Protein AF-A0A965VH67-F1 (afdb_monomer_lite)

Structure (mmCIF, N/CA/C/O backbone):
data_AF-A0A965VH67-F1
#
_entry.id   AF-A0A965VH67-F1
#
loop_
_atom_site.group_PDB
_atom_site.id
_atom_site.type_symbol
_atom_site.label_atom_id
_atom_site.label_alt_id
_atom_site.label_comp_id
_atom_site.label_asym_id
_atom_site.label_entity_id
_atom_site.label_seq_id
_atom_site.pdbx_PDB_ins_code
_atom_site.Cartn_x
_atom_site.Cartn_y
_atom_site.Cartn_z
_atom_site.occupancy
_atom_site.B_iso_or_equiv
_atom_site.auth_seq_id
_atom_site.auth_comp_id
_atom_site.auth_asym_id
_atom_site.auth_atom_id
_atom_site.pdbx_PDB_model_num
ATOM 1 N N . MET A 1 1 ? 23.526 2.170 5.541 1.00 35.56 1 MET A N 1
ATOM 2 C CA . MET A 1 1 ? 23.203 2.730 4.208 1.00 35.56 1 MET A CA 1
ATOM 3 C C . MET A 1 1 ? 21.867 2.166 3.744 1.00 35.56 1 MET A C 1
ATOM 5 O O . MET A 1 1 ? 21.532 1.050 4.114 1.00 35.56 1 MET A O 1
ATOM 9 N N . ALA A 1 2 ? 21.069 3.004 3.088 1.00 39.38 2 ALA A N 1
ATOM 10 C CA . ALA A 1 2 ? 19.614 3.077 3.201 1.00 39.38 2 ALA A CA 1
ATOM 11 C C . ALA A 1 2 ? 18.786 1.985 2.488 1.00 39.38 2 ALA A C 1
ATOM 13 O O . ALA A 1 2 ? 19.207 1.356 1.522 1.00 39.38 2 ALA A O 1
ATOM 14 N N . ALA A 1 3 ? 17.553 1.830 2.977 1.00 45.72 3 ALA A N 1
ATOM 15 C CA . ALA A 1 3 ? 16.501 0.882 2.612 1.00 45.72 3 ALA A CA 1
ATOM 16 C C . ALA A 1 3 ? 15.902 1.061 1.193 1.00 45.72 3 ALA A C 1
ATOM 18 O O . ALA A 1 3 ? 14.685 1.118 1.029 1.00 45.72 3 ALA A O 1
ATOM 19 N N . HIS A 1 4 ? 16.731 1.127 0.150 1.00 44.41 4 HIS A N 1
ATOM 20 C CA . HIS A 1 4 ? 16.277 1.393 -1.224 1.00 44.41 4 HIS A CA 1
ATOM 21 C C . HIS A 1 4 ? 15.736 0.175 -1.994 1.00 44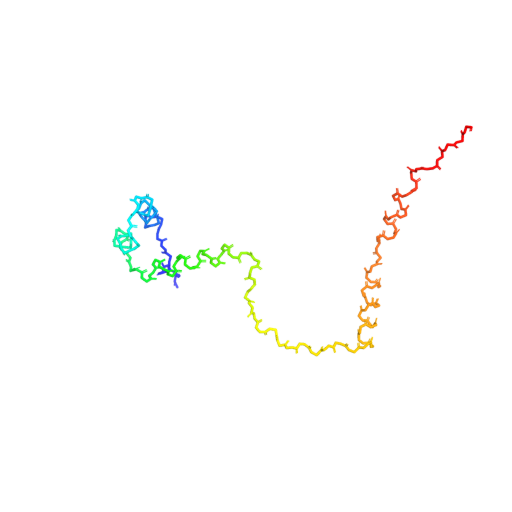.41 4 HIS A C 1
ATOM 23 O O . HIS A 1 4 ? 15.121 0.342 -3.041 1.00 44.41 4 HIS A O 1
ATOM 29 N N . LEU A 1 5 ? 15.895 -1.050 -1.483 1.00 53.16 5 LEU A N 1
ATOM 30 C CA . LEU A 1 5 ? 15.557 -2.278 -2.223 1.00 53.16 5 LEU A CA 1
ATOM 31 C C . LEU A 1 5 ? 14.068 -2.678 -2.194 1.00 53.16 5 LEU A C 1
ATOM 33 O O . LEU A 1 5 ? 13.711 -3.718 -2.739 1.00 53.16 5 LEU A O 1
ATOM 37 N N . LYS A 1 6 ? 13.186 -1.908 -1.540 1.00 63.53 6 LYS A N 1
ATOM 38 C CA . LYS A 1 6 ? 11.789 -2.334 -1.312 1.00 63.53 6 LYS A CA 1
ATOM 39 C C . LYS A 1 6 ? 10.728 -1.576 -2.106 1.00 63.53 6 LYS A C 1
ATOM 41 O O . LYS A 1 6 ? 9.621 -2.102 -2.213 1.00 63.53 6 LYS A O 1
ATOM 46 N N . LEU A 1 7 ? 10.998 -0.387 -2.639 1.00 76.69 7 LEU A N 1
ATOM 47 C CA . LEU A 1 7 ? 9.968 0.462 -3.253 1.00 76.69 7 LEU A CA 1
ATOM 48 C C . LEU A 1 7 ? 10.059 0.444 -4.782 1.00 76.69 7 LEU A C 1
ATOM 50 O O . LEU A 1 7 ? 11.152 0.460 -5.341 1.00 76.69 7 LEU A O 1
ATOM 54 N N . LEU A 1 8 ? 8.899 0.407 -5.446 1.00 85.19 8 LEU A N 1
ATOM 55 C CA . LEU A 1 8 ? 8.817 0.543 -6.900 1.00 85.19 8 LEU A CA 1
ATOM 56 C C . LEU A 1 8 ? 9.249 1.952 -7.299 1.00 85.19 8 LEU A C 1
ATOM 58 O O . LEU A 1 8 ? 8.835 2.934 -6.681 1.00 85.19 8 LEU A O 1
ATOM 62 N N . THR A 1 9 ? 10.059 2.052 -8.347 1.00 90.50 9 THR A N 1
ATOM 63 C CA . THR A 1 9 ? 10.446 3.353 -8.895 1.00 90.50 9 THR A CA 1
ATOM 64 C C . THR A 1 9 ? 9.235 4.055 -9.528 1.00 90.50 9 THR A C 1
ATOM 66 O O . THR A 1 9 ? 8.292 3.393 -9.976 1.00 90.50 9 THR A O 1
ATOM 69 N N . PRO A 1 10 ? 9.250 5.395 -9.650 1.00 89.88 10 PRO A N 1
ATOM 70 C CA . PRO A 1 10 ? 8.185 6.125 -10.338 1.00 89.88 10 PRO A CA 1
ATOM 71 C C . PRO A 1 10 ? 7.965 5.665 -11.785 1.00 89.88 10 PRO A C 1
ATOM 73 O O . PRO A 1 10 ? 6.833 5.655 -12.260 1.00 89.88 10 PRO A O 1
ATOM 76 N N . ALA A 1 11 ? 9.034 5.263 -12.481 1.00 91.50 11 ALA A N 1
ATOM 77 C CA . ALA A 1 11 ? 8.943 4.722 -13.834 1.00 91.50 11 ALA A CA 1
ATOM 78 C C . ALA A 1 11 ? 8.175 3.392 -13.855 1.00 91.50 11 ALA A C 1
ATOM 80 O O . ALA A 1 11 ? 7.216 3.262 -14.607 1.00 91.50 11 ALA A O 1
ATOM 81 N N . GLN A 1 12 ? 8.520 2.460 -12.962 1.00 93.25 12 GLN A N 1
ATOM 82 C CA . GLN A 1 12 ? 7.816 1.180 -12.832 1.00 93.25 12 GLN A CA 1
ATOM 83 C C . GLN A 1 12 ? 6.339 1.374 -12.488 1.00 93.25 12 GLN A C 1
ATOM 85 O O . GLN A 1 12 ? 5.484 0.707 -13.061 1.00 93.25 12 GLN A O 1
ATOM 90 N N . LEU A 1 13 ? 6.019 2.317 -11.598 1.00 92.31 13 LEU A N 1
ATOM 91 C CA . LEU A 1 13 ? 4.631 2.635 -11.253 1.00 92.31 13 LEU A CA 1
ATOM 92 C C . LEU A 1 13 ? 3.833 3.149 -12.454 1.00 92.31 13 LEU A C 1
ATOM 94 O O . LEU A 1 13 ? 2.682 2.752 -12.622 1.00 92.31 13 LEU A O 1
ATOM 98 N N . ARG A 1 14 ? 4.430 4.006 -13.293 1.00 94.75 14 ARG A N 1
ATOM 99 C CA . ARG A 1 14 ? 3.784 4.471 -14.528 1.00 94.75 14 ARG A CA 1
ATOM 100 C C . ARG A 1 14 ? 3.528 3.314 -15.486 1.00 94.75 14 ARG A C 1
ATOM 102 O O . ARG A 1 14 ? 2.401 3.170 -15.943 1.00 94.75 14 ARG A O 1
ATOM 109 N N . THR A 1 15 ? 4.524 2.459 -15.712 1.00 95.81 15 THR A N 1
ATOM 110 C CA . THR A 1 15 ? 4.383 1.284 -16.582 1.00 95.81 15 THR A CA 1
ATOM 111 C C . THR A 1 15 ? 3.275 0.347 -16.102 1.00 95.81 15 THR A C 1
ATOM 113 O O . THR A 1 15 ? 2.433 -0.058 -16.895 1.00 95.81 15 THR A O 1
ATOM 116 N N . ILE A 1 16 ? 3.225 0.050 -14.798 1.00 94.25 16 ILE A N 1
ATOM 117 C CA . ILE A 1 16 ? 2.188 -0.814 -14.213 1.00 94.25 16 ILE A CA 1
ATOM 118 C C . ILE A 1 16 ? 0.798 -0.200 -14.395 1.00 94.25 16 ILE A C 1
ATOM 120 O O . ILE A 1 16 ? -0.130 -0.914 -14.759 1.00 94.25 16 ILE A O 1
ATOM 124 N N . ARG A 1 17 ? 0.641 1.108 -14.146 1.00 94.19 17 ARG A N 1
ATOM 125 C CA . ARG A 1 17 ? -0.652 1.791 -14.310 1.00 94.19 17 ARG A CA 1
ATOM 126 C C . ARG A 1 17 ? -1.134 1.737 -15.749 1.00 94.19 17 ARG A C 1
ATOM 128 O O . ARG A 1 17 ? -2.242 1.276 -15.972 1.00 94.19 17 ARG A O 1
ATOM 135 N N . MET A 1 18 ? -0.277 2.112 -16.697 1.00 96.81 18 MET A 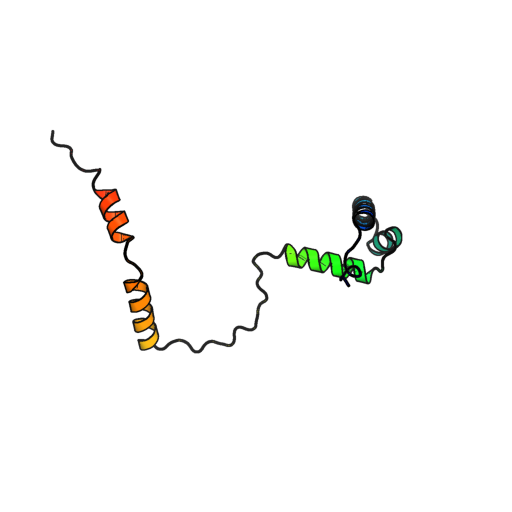N 1
ATOM 136 C CA . MET A 1 18 ? -0.623 2.078 -18.117 1.00 96.81 18 MET A CA 1
ATOM 137 C C . MET A 1 18 ? -1.023 0.670 -18.567 1.00 96.81 18 MET A C 1
ATOM 139 O O . MET A 1 18 ? -2.037 0.518 -19.234 1.00 96.81 18 MET A O 1
ATOM 143 N N . ALA A 1 19 ? -0.272 -0.358 -18.153 1.00 95.31 19 ALA A N 1
ATOM 144 C CA . ALA A 1 19 ? -0.579 -1.745 -18.495 1.00 95.31 19 ALA A CA 1
ATOM 145 C C . ALA A 1 19 ? -1.942 -2.191 -17.934 1.00 95.31 19 ALA A C 1
ATOM 147 O O . ALA A 1 19 ? -2.759 -2.772 -18.647 1.00 95.31 19 ALA A O 1
ATOM 148 N N . LEU A 1 20 ? -2.223 -1.891 -16.662 1.00 93.44 20 LEU A N 1
ATOM 149 C CA . LEU A 1 20 ? -3.504 -2.247 -16.045 1.00 93.44 20 LEU A CA 1
ATOM 150 C C . LEU A 1 20 ? -4.678 -1.456 -16.643 1.00 93.44 20 LEU A C 1
ATOM 152 O O . LEU A 1 20 ? -5.750 -2.023 -16.829 1.00 93.44 20 LEU A O 1
ATOM 156 N N . GLU A 1 21 ? -4.480 -0.179 -16.976 1.00 95.31 21 GLU A N 1
ATOM 157 C CA . GLU A 1 21 ? -5.475 0.657 -17.662 1.00 95.31 21 GLU A CA 1
ATOM 158 C C . GLU A 1 21 ? -5.778 0.140 -19.074 1.00 95.31 21 GLU A C 1
ATOM 160 O O . GLU A 1 21 ? -6.930 0.169 -19.498 1.00 95.31 21 GLU A O 1
ATOM 165 N N . SER A 1 22 ? -4.781 -0.411 -19.775 1.00 95.19 22 SER A N 1
ATOM 166 C CA . SER A 1 22 ? -4.975 -1.077 -21.069 1.00 95.19 22 SER A CA 1
ATOM 167 C C . SER A 1 22 ? -5.579 -2.484 -20.974 1.00 95.19 22 SER A C 1
ATOM 169 O O . SER A 1 22 ? -5.739 -3.147 -21.995 1.00 95.19 22 SER A O 1
ATOM 171 N N . GLY A 1 23 ? -5.908 -2.961 -19.770 1.00 96.12 23 GLY A N 1
ATOM 172 C CA . GLY A 1 23 ? -6.505 -4.280 -19.552 1.00 96.12 23 GLY A CA 1
ATOM 173 C C . GLY A 1 23 ? -5.509 -5.441 -19.525 1.00 96.12 23 GLY A C 1
ATOM 174 O O . GLY A 1 23 ? -5.933 -6.595 -19.572 1.00 96.12 23 GLY A O 1
ATOM 175 N N . SER A 1 24 ? -4.203 -5.169 -19.425 1.00 96.19 24 SER A N 1
ATOM 176 C CA . SER A 1 24 ? -3.194 -6.218 -19.279 1.00 96.19 24 SER A CA 1
ATOM 177 C C . SER A 1 24 ? -3.382 -6.992 -17.981 1.00 96.19 24 SER A C 1
ATOM 179 O O . SER A 1 24 ? -3.810 -6.463 -16.946 1.00 96.19 24 SER A O 1
ATOM 181 N N . THR A 1 25 ? -2.989 -8.261 -18.009 1.00 96.50 25 THR A N 1
ATOM 182 C CA . THR A 1 25 ? -2.948 -9.069 -16.796 1.00 96.50 25 THR A CA 1
ATOM 183 C C . THR A 1 25 ? -1.868 -8.553 -15.850 1.00 96.50 25 THR A C 1
ATOM 185 O O . THR A 1 25 ? -0.930 -7.841 -16.218 1.00 96.50 25 THR A O 1
ATOM 188 N N . ARG A 1 26 ? -1.965 -8.928 -14.575 1.00 94.31 26 ARG A N 1
ATOM 189 C CA . ARG A 1 26 ? -0.954 -8.517 -13.599 1.00 94.31 26 ARG A CA 1
ATOM 190 C C . ARG A 1 26 ? 0.410 -9.180 -13.831 1.00 94.31 26 ARG A C 1
ATOM 192 O O . ARG A 1 26 ? 1.415 -8.641 -13.370 1.00 94.31 26 ARG A O 1
ATOM 199 N N . ASP A 1 27 ? 0.446 -10.331 -14.500 1.00 96.44 27 ASP A N 1
ATOM 200 C CA . ASP A 1 27 ? 1.695 -10.986 -14.901 1.00 96.44 27 ASP A CA 1
ATOM 201 C C . ASP A 1 27 ? 2.383 -10.184 -16.010 1.00 96.44 27 ASP A C 1
ATOM 203 O O . ASP A 1 27 ? 3.564 -9.861 -15.892 1.00 96.44 27 ASP A O 1
ATOM 207 N N . GLU A 1 28 ? 1.621 -9.745 -17.012 1.00 96.50 28 GLU A N 1
ATOM 208 C CA . GLU A 1 28 ? 2.098 -8.859 -18.081 1.00 96.50 28 GLU A CA 1
ATOM 209 C C . GLU A 1 28 ? 2.557 -7.503 -17.538 1.00 96.50 28 GLU A C 1
ATOM 211 O O . GLU A 1 28 ? 3.644 -7.035 -17.870 1.00 96.50 28 GLU A O 1
ATOM 216 N N . ALA A 1 29 ? 1.785 -6.885 -16.643 1.00 96.38 29 ALA A N 1
ATOM 217 C CA . ALA A 1 29 ? 2.160 -5.611 -16.031 1.00 96.38 29 ALA A CA 1
ATOM 218 C C . ALA A 1 29 ? 3.459 -5.720 -15.210 1.00 96.38 29 ALA A C 1
ATOM 220 O O . ALA A 1 29 ? 4.293 -4.812 -15.234 1.00 96.38 29 ALA A O 1
ATOM 221 N N . ALA A 1 30 ? 3.655 -6.833 -14.492 1.00 95.56 30 ALA A N 1
ATOM 222 C CA . ALA A 1 30 ? 4.890 -7.095 -13.755 1.00 95.56 30 ALA A CA 1
ATOM 223 C C . ALA A 1 30 ? 6.080 -7.305 -14.704 1.00 95.56 30 ALA A C 1
ATOM 225 O O . ALA A 1 30 ? 7.149 -6.734 -14.475 1.00 95.56 30 ALA A O 1
ATOM 226 N N . PHE A 1 31 ? 5.869 -8.059 -15.786 1.00 96.56 31 PHE A N 1
ATOM 227 C CA . PHE A 1 31 ? 6.862 -8.278 -16.833 1.00 96.56 31 PHE A CA 1
ATOM 228 C C . PHE A 1 31 ? 7.301 -6.959 -17.486 1.00 96.56 31 PHE A C 1
ATOM 230 O O . PHE A 1 31 ? 8.494 -6.659 -17.508 1.00 96.56 31 PHE A O 1
ATOM 237 N N . LEU A 1 32 ? 6.352 -6.122 -17.920 1.00 95.75 32 LEU A N 1
ATOM 238 C CA . LEU A 1 32 ? 6.625 -4.818 -18.541 1.00 95.75 32 LEU A CA 1
ATOM 239 C C . LEU A 1 32 ? 7.380 -3.863 -17.607 1.00 95.75 32 LEU A C 1
ATOM 241 O O . LEU A 1 32 ? 8.203 -3.068 -18.054 1.00 95.75 32 LEU A O 1
ATOM 245 N N . ALA A 1 33 ? 7.124 -3.943 -16.302 1.00 92.69 33 ALA A N 1
ATOM 246 C CA . ALA A 1 33 ? 7.813 -3.137 -15.299 1.00 92.69 33 ALA A CA 1
ATOM 247 C C . ALA A 1 33 ? 9.146 -3.742 -14.815 1.00 92.69 33 ALA A C 1
ATOM 249 O O . ALA A 1 33 ? 9.805 -3.152 -13.953 1.00 92.69 33 ALA A O 1
ATOM 250 N N . GLY A 1 34 ? 9.554 -4.905 -15.334 1.00 93.81 34 GLY A N 1
ATOM 251 C CA . GLY A 1 34 ? 10.798 -5.573 -14.949 1.00 93.81 34 GLY A CA 1
ATOM 252 C C . GLY A 1 34 ? 10.821 -6.007 -13.481 1.00 93.81 34 GLY A C 1
ATOM 253 O O . GLY A 1 34 ? 11.868 -5.956 -12.835 1.00 93.81 34 GLY A O 1
ATOM 254 N N . ILE A 1 35 ? 9.666 -6.381 -12.923 1.00 93.19 35 ILE A N 1
ATOM 255 C CA . ILE A 1 35 ? 9.537 -6.831 -11.534 1.00 93.19 35 ILE A CA 1
ATOM 256 C C . ILE A 1 35 ? 8.924 -8.222 -11.452 1.00 93.19 35 ILE A C 1
ATOM 258 O O . ILE A 1 35 ? 8.242 -8.698 -12.353 1.00 93.19 35 ILE A O 1
ATOM 262 N N . THR A 1 36 ? 9.118 -8.877 -10.311 1.00 93.88 36 THR A N 1
ATOM 263 C CA . THR A 1 36 ? 8.430 -10.141 -10.050 1.00 93.88 36 THR A CA 1
ATOM 264 C C . THR A 1 36 ? 6.949 -9.903 -9.769 1.00 93.88 36 THR A C 1
ATOM 266 O O . THR A 1 36 ? 6.565 -8.945 -9.088 1.00 93.88 36 THR A O 1
ATOM 269 N N . ARG A 1 37 ? 6.107 -10.844 -10.204 1.00 93.88 37 ARG A N 1
ATOM 270 C CA . ARG A 1 37 ? 4.675 -10.855 -9.884 1.00 93.88 37 ARG A CA 1
ATOM 271 C C . ARG A 1 37 ? 4.404 -10.765 -8.380 1.00 93.88 37 ARG A C 1
ATOM 273 O O . ARG A 1 37 ? 3.516 -10.037 -7.939 1.00 93.88 37 ARG A O 1
ATOM 280 N N . ARG A 1 38 ? 5.228 -11.461 -7.588 1.00 92.81 38 ARG A N 1
ATOM 281 C CA . ARG A 1 38 ? 5.178 -11.450 -6.122 1.00 92.81 38 ARG A CA 1
ATOM 282 C C . ARG A 1 38 ? 5.367 -10.044 -5.551 1.00 92.81 38 ARG A C 1
ATOM 284 O O . ARG A 1 38 ? 4.641 -9.674 -4.633 1.00 92.81 38 ARG A O 1
ATOM 291 N N . LEU A 1 39 ? 6.312 -9.266 -6.084 1.00 90.94 39 LEU A N 1
ATOM 292 C CA . LEU A 1 39 ? 6.553 -7.895 -5.628 1.00 90.94 39 LEU A CA 1
ATOM 293 C C . LEU A 1 39 ? 5.348 -6.991 -5.915 1.00 90.94 39 LEU A C 1
ATOM 295 O O . LEU A 1 39 ? 4.943 -6.227 -5.038 1.00 90.94 39 LEU A O 1
ATOM 299 N N . LEU A 1 40 ? 4.753 -7.117 -7.106 1.00 92.50 40 LEU A N 1
ATOM 300 C CA . LEU A 1 40 ? 3.539 -6.386 -7.474 1.00 92.50 40 LEU A CA 1
ATOM 301 C C . LEU A 1 40 ? 2.383 -6.698 -6.511 1.00 92.50 40 LEU A C 1
ATOM 303 O O . LEU A 1 40 ? 1.760 -5.781 -5.982 1.00 92.50 40 LEU A O 1
ATOM 307 N N . ASP A 1 41 ? 2.132 -7.977 -6.221 1.00 92.69 41 ASP A N 1
ATOM 308 C CA . ASP A 1 41 ? 1.066 -8.380 -5.294 1.00 92.69 41 ASP A CA 1
ATOM 309 C C . ASP A 1 41 ? 1.286 -7.872 -3.869 1.00 92.69 41 ASP A C 1
ATOM 311 O O . ASP A 1 41 ? 0.340 -7.419 -3.224 1.00 92.69 41 ASP A O 1
ATOM 315 N N . THR A 1 42 ? 2.519 -7.933 -3.362 1.00 90.12 42 THR A N 1
ATOM 316 C CA . THR A 1 42 ? 2.845 -7.363 -2.050 1.00 90.12 42 THR A CA 1
ATOM 317 C C . THR A 1 42 ? 2.527 -5.870 -2.017 1.00 90.12 42 THR A C 1
ATOM 319 O O . THR A 1 42 ? 1.863 -5.415 -1.092 1.00 90.12 42 THR A O 1
ATOM 322 N N . ARG A 1 43 ? 2.917 -5.117 -3.050 1.00 87.62 43 ARG A N 1
ATOM 323 C CA . ARG A 1 43 ? 2.693 -3.666 -3.111 1.00 87.62 43 ARG A CA 1
ATOM 324 C C . ARG A 1 43 ? 1.214 -3.296 -3.192 1.00 87.62 43 ARG A C 1
ATOM 326 O O . ARG A 1 43 ? 0.792 -2.370 -2.508 1.00 87.62 43 ARG A O 1
ATOM 333 N N . LEU A 1 44 ? 0.425 -4.035 -3.968 1.00 86.38 44 LEU A N 1
ATOM 334 C CA . LEU A 1 44 ? -1.024 -3.830 -4.033 1.00 86.38 44 LEU A CA 1
ATOM 335 C C . LEU A 1 44 ? -1.698 -4.113 -2.683 1.00 86.38 44 LEU A C 1
ATOM 337 O O . LEU A 1 44 ? -2.596 -3.381 -2.276 1.00 86.38 44 LEU A O 1
ATOM 341 N N . ARG A 1 45 ? -1.253 -5.146 -1.956 1.00 86.50 45 ARG A N 1
ATOM 342 C CA . ARG A 1 45 ? -1.759 -5.432 -0.604 1.00 86.50 45 ARG A CA 1
ATOM 343 C C . ARG A 1 45 ? -1.396 -4.340 0.396 1.00 86.50 45 ARG A C 1
ATOM 345 O O . ARG A 1 45 ? -2.258 -3.980 1.190 1.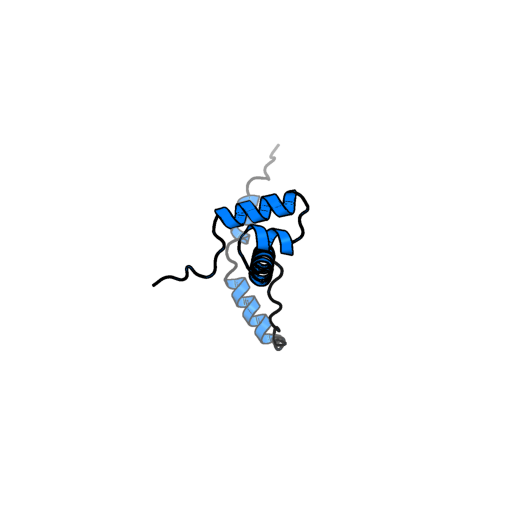00 86.50 45 ARG A O 1
ATOM 352 N N . ASP A 1 46 ? -0.169 -3.822 0.341 1.00 83.75 46 ASP A N 1
ATOM 353 C CA . ASP A 1 46 ? 0.267 -2.708 1.191 1.00 83.75 46 ASP A CA 1
ATOM 354 C C . ASP A 1 46 ? -0.636 -1.484 0.961 1.00 83.75 46 ASP A C 1
ATOM 356 O O . ASP A 1 46 ? -1.206 -0.953 1.908 1.00 83.75 46 ASP A O 1
ATOM 360 N N . GLN A 1 47 ? -0.885 -1.116 -0.301 1.00 77.19 47 GLN A N 1
ATOM 361 C CA . GLN A 1 47 ? -1.778 0.000 -0.643 1.00 77.19 47 GLN A CA 1
ATOM 362 C C . GLN A 1 47 ? -3.214 -0.213 -0.146 1.00 77.19 47 GLN A C 1
ATOM 364 O O . GLN A 1 47 ? -3.837 0.708 0.374 1.00 77.19 47 GLN A O 1
ATOM 369 N N . LEU A 1 48 ? -3.749 -1.431 -0.265 1.00 79.88 48 LEU A N 1
ATOM 370 C CA . LEU A 1 48 ? -5.072 -1.757 0.276 1.00 79.88 48 LEU A CA 1
ATOM 371 C C . LEU A 1 48 ? -5.108 -1.717 1.811 1.00 79.88 48 LEU A C 1
ATOM 373 O O . LEU A 1 48 ? -6.158 -1.435 2.387 1.00 79.88 48 LEU A O 1
ATOM 377 N N . ALA A 1 49 ? -3.993 -2.016 2.480 1.00 72.06 49 ALA A N 1
ATOM 378 C CA . ALA A 1 49 ? -3.874 -1.887 3.928 1.00 72.06 49 ALA A CA 1
ATOM 379 C C . ALA A 1 49 ? -3.822 -0.414 4.358 1.00 72.06 49 ALA A C 1
ATOM 381 O O . ALA A 1 49 ? -4.476 -0.060 5.336 1.00 72.06 49 ALA A O 1
ATOM 382 N N . ASP A 1 50 ? -3.129 0.437 3.600 1.00 69.75 50 ASP A N 1
ATOM 383 C CA . ASP A 1 50 ? -3.060 1.881 3.850 1.00 69.75 50 ASP A CA 1
ATOM 384 C C . ASP A 1 50 ? -4.423 2.563 3.639 1.00 69.75 50 ASP A C 1
ATOM 386 O O . ASP A 1 50 ? -4.812 3.444 4.403 1.00 69.75 50 ASP A O 1
ATOM 390 N N . VAL A 1 51 ? -5.199 2.112 2.645 1.00 68.38 51 VAL A N 1
ATOM 391 C CA . VAL A 1 51 ? -6.569 2.599 2.384 1.00 68.38 51 VAL A CA 1
ATOM 392 C C . VAL A 1 51 ? -7.584 2.063 3.406 1.00 68.38 51 VAL A C 1
ATOM 394 O O . VAL A 1 51 ? -8.654 2.645 3.586 1.00 68.38 51 VAL A O 1
ATOM 397 N N . ARG A 1 52 ? -7.259 0.991 4.142 1.00 61.25 52 ARG A N 1
ATOM 398 C CA . ARG A 1 52 ? -8.078 0.442 5.239 1.00 61.25 52 ARG A CA 1
ATOM 399 C C . ARG A 1 52 ? -7.984 1.299 6.508 1.00 61.25 52 ARG A C 1
ATOM 401 O O . ARG A 1 52 ? -7.661 0.823 7.595 1.00 61.25 52 ARG A O 1
ATOM 408 N N . VAL A 1 53 ? -8.341 2.572 6.396 1.00 53.88 53 VAL A N 1
ATOM 409 C CA . VAL A 1 53 ? -8.545 3.452 7.548 1.00 53.88 53 VAL A CA 1
ATOM 410 C C . VAL A 1 53 ? -9.808 2.982 8.287 1.00 53.88 53 VAL A C 1
ATOM 412 O O . VAL A 1 53 ? -10.877 2.865 7.696 1.00 53.88 53 VAL A O 1
ATOM 415 N N . GLY A 1 54 ? -9.692 2.642 9.574 1.00 54.62 54 GLY A N 1
ATOM 416 C CA . GLY A 1 54 ? -10.835 2.293 10.436 1.00 54.62 54 GLY A CA 1
ATOM 417 C C . GLY A 1 54 ? -11.190 0.804 10.549 1.00 54.62 54 GLY A C 1
ATOM 418 O O . GLY A 1 54 ? -11.892 0.424 11.485 1.00 54.62 54 GLY A O 1
ATOM 419 N N . GLN A 1 55 ? -10.653 -0.081 9.702 1.00 52.22 55 GLN A N 1
ATOM 420 C CA . GLN A 1 55 ? -10.685 -1.525 9.977 1.00 52.22 55 GLN A CA 1
ATOM 421 C C . GLN A 1 55 ? -9.460 -1.892 10.804 1.00 52.22 55 GLN A C 1
ATOM 423 O O . GLN A 1 55 ? -8.483 -2.435 10.292 1.00 52.22 55 GLN A O 1
ATOM 428 N N . GLY A 1 56 ? -9.504 -1.534 12.090 1.00 54.06 56 GLY A N 1
ATOM 429 C CA . GLY A 1 56 ? -8.453 -1.873 13.039 1.00 54.06 56 GLY A CA 1
ATOM 430 C C . GLY A 1 56 ? -8.041 -3.334 12.883 1.00 54.06 56 GLY A C 1
ATOM 431 O O . GLY A 1 56 ? -8.883 -4.216 12.681 1.00 54.06 56 GLY A O 1
ATOM 432 N N . ARG A 1 57 ? -6.731 -3.602 12.979 1.00 52.84 57 ARG A N 1
ATOM 433 C CA . ARG A 1 57 ? -6.248 -4.958 13.248 1.00 52.84 57 ARG A CA 1
ATOM 434 C C . ARG A 1 57 ? -7.094 -5.449 14.414 1.00 52.84 57 ARG A C 1
ATOM 436 O O . ARG A 1 57 ? -7.007 -4.863 15.491 1.00 52.84 57 ARG A O 1
ATOM 443 N N . ARG A 1 58 ? -7.937 -6.463 14.206 1.00 55.09 58 ARG A N 1
ATOM 444 C CA . ARG A 1 58 ? -8.582 -7.173 15.311 1.00 55.09 58 ARG A CA 1
ATOM 445 C C . ARG A 1 58 ? -7.458 -7.880 16.059 1.00 55.09 58 ARG A C 1
ATOM 447 O O . ARG A 1 58 ? -7.217 -9.067 15.868 1.00 55.09 58 ARG A O 1
ATOM 454 N N . GLY A 1 59 ? -6.700 -7.122 16.850 1.00 51.62 59 GLY A N 1
ATOM 455 C CA . GLY A 1 59 ? -5.955 -7.688 17.949 1.00 51.62 59 GLY A CA 1
ATOM 456 C C . GLY A 1 59 ? -6.973 -8.490 18.734 1.00 51.62 59 GLY A C 1
ATOM 457 O O . GLY A 1 59 ? -8.103 -8.038 18.922 1.00 51.62 59 GLY A O 1
ATOM 458 N N . ARG A 1 60 ? -6.620 -9.715 19.116 1.00 55.25 60 ARG A N 1
ATOM 459 C CA . ARG A 1 60 ? -7.395 -10.418 20.130 1.00 55.25 60 ARG A CA 1
ATOM 460 C C . ARG A 1 60 ? -7.403 -9.510 21.354 1.00 55.25 60 ARG A C 1
ATOM 462 O O . ARG A 1 60 ? -6.418 -9.471 22.087 1.00 55.25 60 ARG A O 1
ATOM 469 N N . THR A 1 61 ? -8.477 -8.752 21.542 1.00 56.31 61 THR A N 1
ATOM 470 C CA . THR A 1 61 ? -8.787 -8.162 22.832 1.00 56.31 61 THR A CA 1
ATOM 471 C C . THR A 1 61 ? -8.895 -9.364 23.753 1.00 56.31 61 THR A C 1
ATOM 473 O O . THR A 1 61 ? -9.769 -10.211 23.565 1.00 56.31 61 THR A O 1
ATOM 476 N N . LYS A 1 62 ? -7.927 -9.530 24.662 1.00 62.50 62 LYS A N 1
ATOM 477 C CA . LYS A 1 62 ? -8.108 -10.466 25.773 1.00 62.50 62 LYS A CA 1
ATOM 478 C C . LYS A 1 62 ? -9.445 -10.083 26.417 1.00 62.50 62 LYS A C 1
ATOM 480 O O . LYS A 1 62 ? -9.667 -8.877 26.534 1.00 62.50 62 LYS A O 1
ATOM 485 N N . PRO A 1 63 ? -10.332 -11.029 26.766 1.00 59.44 63 PRO A N 1
ATOM 486 C CA . PRO A 1 63 ? -11.534 -10.676 27.508 1.00 59.44 63 PRO A CA 1
ATOM 487 C C . PRO A 1 63 ? -11.076 -9.895 28.740 1.00 59.44 63 PRO A C 1
ATOM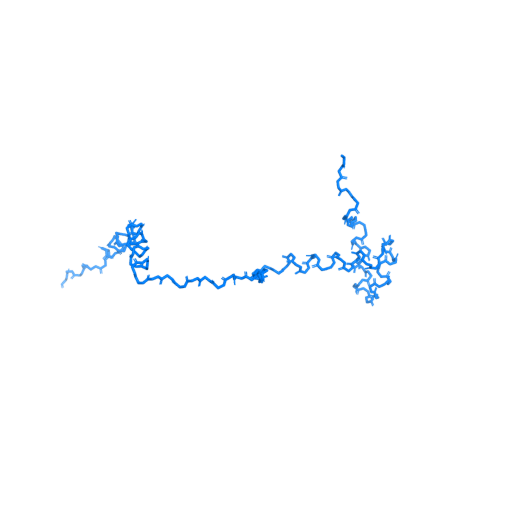 489 O O . PRO A 1 63 ? -10.341 -10.424 29.573 1.00 59.44 63 PRO A O 1
ATOM 492 N N . GLY A 1 64 ? -11.368 -8.595 28.755 1.00 66.88 64 GLY A N 1
ATOM 493 C CA . GLY A 1 64 ? -11.132 -7.779 29.930 1.00 66.88 64 GLY A CA 1
ATOM 494 C C . GLY A 1 64 ? -12.089 -8.291 30.986 1.00 66.88 64 GLY A C 1
ATOM 495 O O . GLY A 1 64 ? -13.262 -8.492 30.683 1.00 66.88 64 GLY A O 1
ATOM 496 N N . THR A 1 65 ? -11.589 -8.572 32.183 1.00 80.25 65 THR A N 1
ATOM 497 C CA . THR A 1 65 ? -12.465 -8.786 33.332 1.00 80.25 65 THR A CA 1
ATOM 498 C C . THR A 1 65 ? -13.356 -7.557 33.460 1.00 80.25 65 THR A C 1
ATOM 500 O O . THR A 1 65 ? -12.837 -6.437 33.456 1.00 80.25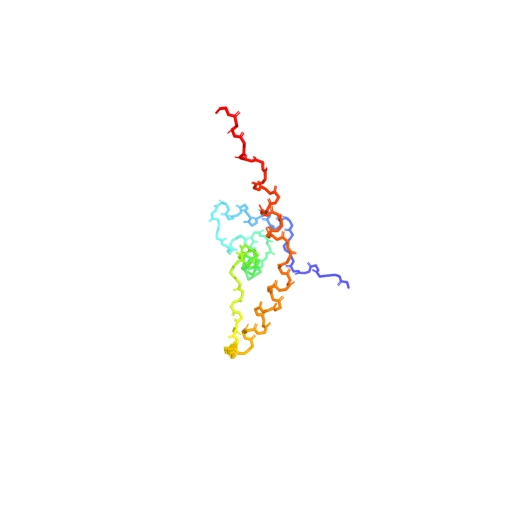 65 THR A O 1
ATOM 503 N N . ASP A 1 66 ? -14.673 -7.758 33.520 1.00 83.75 66 ASP A N 1
ATOM 504 C CA . ASP A 1 66 ? -15.594 -6.647 33.730 1.00 83.75 66 ASP A CA 1
ATOM 505 C C . ASP A 1 66 ? -15.250 -5.952 35.055 1.00 83.75 66 ASP A C 1
ATOM 507 O O . ASP A 1 66 ? -15.004 -6.634 36.057 1.00 83.75 66 ASP A O 1
ATOM 511 N N . PRO A 1 67 ? -15.196 -4.610 35.075 1.00 80.50 67 PRO A N 1
ATOM 512 C CA . PRO A 1 67 ? -14.927 -3.879 36.298 1.00 80.50 67 PRO A CA 1
ATOM 513 C C . PRO A 1 67 ? -16.051 -4.118 37.305 1.00 80.50 67 PRO A C 1
ATOM 515 O O . PRO A 1 67 ? -17.236 -4.174 36.966 1.00 80.50 67 PRO A O 1
ATOM 518 N N . THR A 1 68 ? -15.671 -4.227 38.569 1.00 89.56 68 THR A N 1
ATOM 519 C CA . THR A 1 68 ? -16.611 -4.317 39.683 1.00 89.56 68 THR A CA 1
ATOM 520 C C . THR A 1 68 ? -17.433 -3.023 39.812 1.00 89.56 68 THR A C 1
ATOM 522 O O . THR A 1 68 ? -16.983 -1.949 39.393 1.00 89.56 68 THR A O 1
ATOM 525 N N . PRO A 1 69 ? -18.626 -3.064 40.436 1.00 87.88 69 PRO A N 1
ATOM 526 C CA . PRO A 1 69 ? -19.433 -1.862 40.669 1.00 87.88 69 PRO A CA 1
ATOM 527 C C . PRO A 1 69 ? -18.678 -0.732 41.393 1.00 87.88 69 PRO A C 1
ATOM 529 O O . PRO A 1 69 ? -18.884 0.445 41.097 1.00 87.88 69 PRO A O 1
ATOM 532 N N . GLU A 1 70 ? -17.763 -1.080 42.301 1.00 87.56 70 GLU A N 1
ATOM 533 C CA . GLU A 1 70 ? -16.924 -0.131 43.043 1.00 87.56 70 GLU A CA 1
ATOM 534 C C . GLU A 1 70 ? -15.898 0.576 42.140 1.00 87.56 70 GLU A C 1
ATOM 536 O O . GLU A 1 70 ? -15.692 1.790 42.239 1.00 87.56 70 GLU A O 1
ATOM 541 N N . GLU A 1 71 ? -15.282 -0.161 41.212 1.00 87.06 71 GLU A N 1
ATOM 542 C CA . GLU A 1 71 ? -14.340 0.382 40.225 1.00 87.06 71 GLU A CA 1
ATOM 543 C C . GLU A 1 71 ? -15.035 1.298 39.216 1.00 87.06 71 GLU A C 1
ATOM 545 O O . GLU A 1 71 ? -14.487 2.341 38.835 1.00 87.06 71 GLU A O 1
ATOM 550 N N . ILE A 1 72 ? -16.266 0.949 38.827 1.00 87.69 72 ILE A N 1
ATOM 551 C CA . ILE A 1 72 ? -17.115 1.799 37.989 1.00 87.69 72 ILE A CA 1
ATOM 552 C C . ILE A 1 72 ? -17.422 3.101 38.732 1.00 87.69 72 ILE A C 1
ATOM 554 O O . ILE A 1 72 ? -17.203 4.179 38.174 1.00 87.69 72 ILE A O 1
ATOM 558 N N . ALA A 1 73 ? -17.868 3.035 39.991 1.00 86.88 73 ALA A N 1
ATOM 559 C CA . ALA A 1 73 ? -18.196 4.220 40.785 1.00 86.88 73 ALA A CA 1
ATOM 560 C C . ALA A 1 73 ? -17.000 5.182 40.908 1.00 86.88 73 ALA A C 1
ATOM 562 O O . ALA A 1 73 ? -17.128 6.368 40.592 1.00 86.88 73 ALA A O 1
ATOM 563 N N . ARG A 1 74 ? -15.815 4.655 41.247 1.00 88.56 74 ARG A N 1
ATOM 564 C CA . ARG A 1 74 ? -14.575 5.438 41.365 1.00 88.56 74 ARG A CA 1
ATOM 565 C C . ARG A 1 74 ? -14.182 6.101 40.045 1.00 88.56 74 ARG A C 1
ATOM 567 O O . ARG A 1 74 ? -13.866 7.288 40.006 1.00 88.56 74 ARG A O 1
ATOM 574 N N . THR A 1 75 ? -14.219 5.346 38.948 1.00 87.38 75 THR A N 1
ATOM 575 C CA . THR A 1 75 ? -13.898 5.870 37.611 1.00 87.38 75 THR A CA 1
ATOM 576 C C . THR A 1 75 ? -14.872 6.971 37.199 1.00 87.38 75 THR A C 1
ATOM 578 O O . THR A 1 75 ? -14.463 8.001 36.665 1.00 87.38 75 THR A O 1
ATOM 581 N N . THR A 1 76 ? -16.159 6.788 37.498 1.00 86.56 76 THR A N 1
ATOM 582 C CA . THR A 1 76 ? -17.205 7.763 37.175 1.00 86.56 76 THR A CA 1
ATOM 583 C C . THR A 1 76 ? -17.010 9.069 37.946 1.00 86.56 76 THR A C 1
ATOM 585 O O . THR A 1 76 ? -17.189 10.144 37.380 1.00 86.56 76 THR A O 1
ATOM 588 N N . GLU A 1 77 ? -16.596 9.003 39.211 1.00 84.88 77 GLU A N 1
ATOM 589 C CA . GLU A 1 77 ? -16.288 10.182 40.027 1.00 84.88 77 GLU A CA 1
ATOM 590 C C . GLU A 1 77 ? -15.063 10.954 39.509 1.00 84.88 77 GLU A C 1
ATOM 592 O O . GLU A 1 77 ? -15.078 12.186 39.432 1.00 84.88 77 GLU A O 1
ATOM 597 N N . ILE A 1 78 ? -14.034 10.246 39.034 1.00 85.50 78 ILE A N 1
ATOM 598 C CA . ILE A 1 78 ? -12.871 10.860 38.374 1.00 85.50 78 ILE A CA 1
ATOM 599 C C . ILE A 1 78 ? -13.278 11.543 37.059 1.00 85.50 78 ILE A C 1
ATOM 601 O O . ILE A 1 78 ? -12.810 12.639 36.755 1.00 85.50 78 ILE A O 1
ATOM 605 N N . ILE A 1 79 ? -14.157 10.923 36.269 1.00 85.38 79 ILE A N 1
ATOM 606 C CA . ILE A 1 79 ? -14.657 11.518 35.020 1.00 85.38 79 ILE A CA 1
ATOM 607 C C . ILE A 1 79 ? -15.499 12.764 35.322 1.00 85.38 79 ILE A C 1
ATOM 609 O O . ILE A 1 79 ? -15.279 13.805 34.707 1.00 85.38 79 ILE A O 1
ATOM 613 N N . ARG A 1 80 ? -16.412 12.688 36.301 1.00 78.06 80 ARG A N 1
ATOM 614 C CA . ARG A 1 80 ? -17.255 13.822 36.715 1.00 78.06 80 ARG A CA 1
ATOM 615 C C . ARG A 1 80 ? -16.441 14.987 37.270 1.00 78.06 80 ARG A C 1
ATOM 617 O O . ARG A 1 80 ? -16.734 16.121 36.927 1.00 78.06 80 ARG A 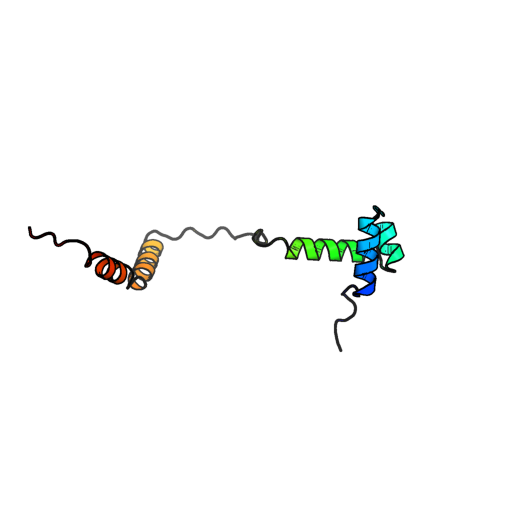O 1
ATOM 624 N N . SER A 1 81 ? -15.417 14.730 38.082 1.00 76.75 81 SER A N 1
ATOM 625 C CA . SER A 1 81 ? -14.562 15.794 38.639 1.00 76.75 81 SER A CA 1
ATOM 626 C C . SER A 1 81 ? -13.683 16.480 37.590 1.00 76.75 81 SER A C 1
ATOM 628 O O . SER A 1 81 ? -13.310 17.634 37.768 1.00 76.75 81 SER A O 1
ATOM 630 N N . ARG A 1 82 ? -13.379 15.799 36.477 1.00 74.31 82 ARG A N 1
ATOM 631 C CA . ARG A 1 82 ? -12.721 16.395 35.301 1.00 74.31 82 ARG A CA 1
ATOM 632 C C . ARG A 1 82 ? -13.689 17.151 34.389 1.00 74.31 82 ARG A C 1
ATOM 634 O O . ARG A 1 82 ? -13.242 17.893 33.519 1.00 74.31 82 ARG A O 1
ATOM 641 N N . TRP A 1 83 ? -14.994 16.952 34.558 1.00 65.56 83 TRP A N 1
ATOM 642 C CA . TRP A 1 83 ? -16.047 17.686 33.863 1.00 65.56 83 TRP A CA 1
ATOM 643 C C . TRP A 1 83 ? -16.462 18.933 34.656 1.00 65.56 83 TRP A C 1
ATOM 645 O O . TRP A 1 83 ? -17.559 19.028 35.199 1.00 65.56 83 TRP A O 1
ATOM 655 N N . THR A 1 84 ? -15.585 19.928 34.650 1.00 55.69 84 THR A N 1
ATOM 656 C CA . THR A 1 84 ? -15.898 21.347 34.882 1.00 55.69 84 THR A CA 1
ATOM 657 C C . THR A 1 84 ? -15.422 22.068 33.621 1.00 55.69 84 THR A C 1
ATOM 659 O O . THR A 1 84 ? -14.229 22.117 33.351 1.00 55.69 84 THR A O 1
ATOM 662 N N . ASP A 1 85 ? -16.292 22.333 32.638 1.00 57.31 85 ASP A N 1
ATOM 663 C CA . ASP A 1 85 ? -16.920 23.659 32.495 1.00 57.31 85 ASP A CA 1
ATOM 664 C C . ASP A 1 85 ? -18.096 23.704 31.489 1.00 57.31 85 ASP A C 1
ATOM 666 O O . ASP A 1 85 ? -18.455 24.770 30.984 1.00 57.31 85 ASP A O 1
ATOM 670 N N . ASP A 1 86 ? -18.742 22.584 31.150 1.00 55.00 86 ASP A N 1
ATOM 671 C CA . ASP A 1 86 ? -19.857 22.647 30.182 1.00 55.00 86 ASP A CA 1
ATOM 672 C C . ASP A 1 86 ? -21.171 23.165 30.795 1.00 55.00 86 ASP A C 1
ATOM 674 O O . ASP A 1 86 ? -21.983 23.782 30.105 1.00 55.00 86 ASP A O 1
ATOM 678 N N . THR A 1 87 ? -21.359 23.033 32.112 1.00 55.94 87 THR A N 1
ATOM 679 C CA . THR A 1 87 ? -22.489 23.644 32.833 1.00 55.94 87 THR A CA 1
ATOM 680 C C . THR A 1 87 ? -22.358 25.165 32.953 1.00 55.94 87 THR A C 1
ATOM 682 O O . THR A 1 87 ? -23.365 25.867 32.851 1.00 55.94 87 THR A O 1
ATOM 685 N N . GLU A 1 88 ? -21.144 25.708 33.089 1.00 52.38 88 GLU A N 1
ATOM 686 C CA . GLU A 1 88 ? -20.906 27.160 33.045 1.00 52.38 88 GLU A CA 1
ATOM 687 C C . GLU A 1 88 ? -21.062 27.721 31.623 1.00 52.38 88 GLU A C 1
ATOM 689 O O . GLU A 1 88 ? -21.692 28.765 31.422 1.00 52.38 88 GLU A O 1
ATOM 694 N N . ARG A 1 89 ? -20.577 26.985 30.614 1.00 48.34 89 ARG A N 1
ATOM 695 C CA . ARG A 1 89 ? -20.731 27.329 29.192 1.00 48.34 89 ARG A CA 1
ATOM 696 C C . ARG A 1 89 ? -22.193 27.256 28.722 1.00 48.34 89 ARG A C 1
ATOM 698 O O . ARG A 1 89 ? -22.582 28.022 27.837 1.00 48.34 89 ARG A O 1
ATOM 705 N N . ALA A 1 90 ? -23.005 26.377 29.313 1.00 54.16 90 ALA A N 1
ATOM 706 C CA . ALA A 1 90 ? -24.452 26.311 29.103 1.00 54.16 90 ALA A CA 1
ATOM 707 C C . ALA A 1 90 ? -25.205 27.433 29.846 1.00 54.16 90 ALA A C 1
ATOM 709 O O . ALA A 1 90 ? -26.086 28.061 29.262 1.00 54.16 90 ALA A O 1
ATOM 710 N N . ARG A 1 91 ? -24.823 27.765 31.092 1.00 54.81 91 ARG A N 1
ATOM 711 C CA . ARG A 1 91 ? -25.410 28.894 31.844 1.00 54.81 91 ARG A CA 1
ATOM 712 C C . ARG A 1 91 ? -25.167 30.248 31.168 1.00 54.81 91 ARG A C 1
ATOM 714 O O . ARG A 1 91 ? -26.107 31.026 31.049 1.00 54.81 91 ARG A O 1
ATOM 721 N N . ARG A 1 92 ? -23.951 30.521 30.673 1.00 51.22 92 ARG A N 1
ATOM 722 C CA . ARG A 1 92 ? -23.631 31.780 29.962 1.00 51.22 92 ARG A CA 1
ATOM 723 C C . ARG A 1 92 ? -24.362 31.927 28.623 1.00 51.22 92 ARG A C 1
ATOM 725 O O . ARG A 1 92 ? -24.667 33.047 28.232 1.00 51.22 92 ARG A O 1
ATOM 732 N N . ARG A 1 93 ? -24.665 30.821 27.931 1.00 51.00 93 ARG A N 1
ATOM 733 C CA . ARG A 1 93 ? -25.420 30.835 26.663 1.00 51.00 93 ARG A CA 1
ATOM 734 C C . ARG A 1 93 ? -26.916 31.111 26.836 1.00 51.00 93 ARG A C 1
ATOM 736 O O . ARG A 1 93 ? -27.533 31.620 25.910 1.00 51.00 93 ARG A O 1
ATOM 743 N N . ASN A 1 94 ? -27.481 30.818 28.006 1.00 50.62 94 ASN A N 1
ATOM 744 C CA . ASN A 1 94 ? -28.920 30.938 28.259 1.00 50.62 94 ASN A CA 1
ATOM 745 C C . ASN A 1 94 ? -29.341 32.288 28.879 1.00 50.62 94 ASN A C 1
ATOM 747 O O . ASN A 1 94 ? -30.526 32.484 29.129 1.00 50.62 94 ASN A O 1
ATOM 751 N N . PHE A 1 95 ? -28.413 33.223 29.126 1.00 46.97 95 PHE A N 1
ATOM 752 C CA . PHE A 1 95 ? -28.721 34.521 29.755 1.00 46.97 95 PHE A CA 1
ATOM 753 C C . PHE A 1 95 ? -29.124 35.635 28.761 1.00 46.97 95 PHE A C 1
ATOM 755 O O . PHE A 1 95 ? -29.482 36.730 29.175 1.00 46.97 95 PHE A O 1
ATOM 762 N N . THR A 1 96 ? -29.135 35.381 27.448 1.00 53.00 96 THR A N 1
ATOM 763 C CA . THR A 1 96 ? -29.511 36.381 26.423 1.00 53.00 96 THR A CA 1
ATOM 764 C C . THR A 1 96 ? -30.807 36.026 25.692 1.00 53.00 96 THR A C 1
ATOM 766 O O . THR A 1 96 ? -30.817 35.959 24.465 1.00 53.00 96 THR A O 1
ATOM 769 N N . GLY A 1 97 ? -31.902 35.763 26.415 1.00 51.47 97 GLY A N 1
ATOM 770 C CA . GLY A 1 97 ? -33.140 35.331 25.751 1.00 51.47 97 GLY A CA 1
ATOM 771 C C . GLY A 1 97 ? -34.481 35.565 26.440 1.00 51.47 97 GLY A C 1
ATOM 772 O O . GLY A 1 97 ? -35.468 35.076 25.909 1.00 51.47 97 GLY A O 1
ATOM 773 N N . LEU A 1 98 ? -34.571 36.280 27.568 1.00 48.16 98 LEU A N 1
ATOM 774 C CA . LEU A 1 98 ? -35.859 36.529 28.236 1.00 48.16 98 LEU A CA 1
ATOM 775 C C . LEU A 1 98 ? -35.883 37.901 28.924 1.00 48.16 98 LEU A C 1
ATOM 777 O O . LEU A 1 98 ? -35.625 38.005 30.116 1.00 48.16 98 LEU A O 1
ATOM 781 N N . LEU A 1 99 ? -36.218 38.936 28.153 1.00 49.53 99 LEU A N 1
ATOM 782 C CA . LEU A 1 99 ? -36.985 40.089 28.633 1.00 49.53 99 LEU A CA 1
ATOM 783 C C . LEU A 1 99 ? -37.894 40.584 27.494 1.00 49.53 99 LEU A C 1
ATOM 785 O O . LEU A 1 99 ? -37.407 41.246 26.577 1.00 49.53 99 LEU A O 1
ATOM 789 N N . PRO A 1 100 ? -39.203 40.300 27.540 1.00 42.03 100 PRO A N 1
ATOM 790 C CA . PRO A 1 100 ? -40.219 41.217 27.066 1.00 42.03 100 PRO A CA 1
ATOM 791 C C . PRO A 1 100 ? -40.902 41.829 28.298 1.00 42.03 100 PRO A C 1
ATOM 793 O O . PRO A 1 100 ? -41.680 41.161 28.970 1.00 42.03 100 PRO A O 1
ATOM 796 N N . GLU A 1 101 ? -40.593 43.085 28.602 1.00 49.88 101 GLU A N 1
ATOM 797 C CA . GLU A 1 101 ? -41.458 43.925 29.436 1.00 49.88 101 GLU A CA 1
ATOM 798 C C . GLU A 1 101 ? -42.136 44.907 28.478 1.00 49.88 101 GLU A C 1
ATOM 800 O O . GLU A 1 101 ? -41.514 45.850 27.981 1.00 49.88 101 GLU A O 1
ATOM 805 N N . GLY A 1 102 ? -43.386 44.593 28.154 1.00 43.31 102 GLY A N 1
ATOM 806 C CA . GLY A 1 102 ? -44.363 45.445 27.493 1.00 43.31 102 GLY A CA 1
ATOM 807 C C . GLY A 1 102 ? -45.718 45.140 28.104 1.00 43.31 102 GLY A C 1
ATOM 808 O O . GLY A 1 102 ? -46.021 43.931 28.224 1.00 43.31 102 GLY A O 1
#

Foldseek 3Di:
DDDPPQDQDPVLVVQLVVCVVVVHDLCVSCVSSVHDSVSVVVVVVVVVVVVPPPPPDPDPPDPDDDDDPVRVVVVVVVVVVVPPDVVVVVVVVPPPDDDDDD

Radius of gyration: 29.19 Å; chains: 1; bounding box: 68×57×64 Å

Secondary structure (DSSP, 8-state):
---TTSS--HHHHHHHHHHHHTT--HHHHHHHTT--HHHHHHHHHHHHHHH-TT---------PPPPPHHHHHHHHHHHHHH--SHHHHHHHHTSSS-----

Sequence (102 aa):
MAAHLKLLTPAQLRTIRMALESGSTRDEAAFLAGITRRLLDTRLRDQLADVRVGQGRRGRTKPGTDPTPEEIARTTEIIRSRWTDDTERARRRNFTGLLPEG

pLDDT: mean 74.95, std 18.86, range [35.56, 96.81]